Protein AF-L8G672-F1 (afdb_monomer_lite)

Organism: Pseudogymnoascus destructans (strain ATCC MYA-4855 / 20631-21) (NCBI:txid658429)

pLDDT: mean 71.34, std 14.81, range [42.09, 90.25]

Radius of gyration: 33.91 Å; chains: 1; bounding box: 66×57×100 Å

Sequence (151 aa):
MSEVEHRIDNAKRADTAAVSYALRNLRATSEFKNLDSQAQEHRVEAKKTEVALKRVRDGKYATVVQQRLGIGEGGGAYSLWDDENIAWETEDEDDEVVQEAMWREDEKANGVDDVGIQKIQREMVAQSVATTKKVDQLGFSLWCRKWRVAY

Foldseek 3Di:
DDPLVVLLVVLVVVLVVQLVVQLVVLVVDPVLVPDDPVVNVVVSVVSSVVSQVVCVVLLSHSVSSCLCVLHDDNSVPPVPPDPVCPVPNDPPCVVVVVVVVVVVVVCVVVVPPVVVVVVVVVVVVVVVVVVVVVVVVVVVVVVVVVVVVVD

Structure (mmCIF, N/CA/C/O backbone):
data_AF-L8G672-F1
#
_entry.id   AF-L8G672-F1
#
loop_
_atom_site.group_PDB
_atom_site.id
_atom_site.type_symbol
_atom_site.label_atom_id
_atom_site.label_alt_id
_atom_site.label_comp_id
_atom_site.label_asym_id
_atom_site.label_entity_id
_atom_site.label_seq_id
_atom_site.pdbx_PDB_ins_code
_atom_site.Cartn_x
_atom_site.Cartn_y
_atom_site.Cartn_z
_atom_site.occupancy
_atom_site.B_iso_or_equiv
_atom_site.auth_seq_id
_atom_site.auth_comp_id
_atom_site.auth_asym_id
_atom_site.auth_atom_id
_atom_site.pdbx_PDB_model_num
ATOM 1 N N . MET A 1 1 ? 15.385 -2.398 -28.001 1.00 58.81 1 MET A N 1
ATOM 2 C CA . MET A 1 1 ? 14.892 -2.719 -26.655 1.00 58.81 1 MET A CA 1
ATOM 3 C C . MET A 1 1 ? 14.541 -4.189 -26.647 1.00 58.81 1 MET A C 1
ATOM 5 O O . MET A 1 1 ? 13.711 -4.600 -27.452 1.00 58.81 1 MET A O 1
ATOM 9 N N . SER A 1 2 ? 15.243 -4.986 -25.851 1.00 78.31 2 SER A N 1
ATOM 10 C CA . SER A 1 2 ? 14.901 -6.395 -25.658 1.00 78.31 2 SER A CA 1
ATOM 11 C C . SER A 1 2 ? 13.610 -6.517 -24.842 1.00 78.31 2 SER A C 1
ATOM 13 O O . SER A 1 2 ? 13.226 -5.599 -24.115 1.00 78.31 2 SER A O 1
ATOM 15 N N . GLU A 1 3 ? 12.919 -7.650 -24.953 1.00 75.12 3 GLU A N 1
ATOM 16 C CA . GLU A 1 3 ? 11.703 -7.918 -24.172 1.00 75.12 3 GLU A CA 1
ATOM 17 C C . GLU A 1 3 ? 11.953 -7.792 -22.656 1.00 75.12 3 GLU A C 1
ATOM 19 O O . GLU A 1 3 ? 11.110 -7.300 -21.907 1.00 75.12 3 GLU A O 1
ATOM 24 N N . VAL A 1 4 ? 13.161 -8.147 -22.219 1.00 73.69 4 VAL A N 1
ATOM 25 C CA . VAL A 1 4 ? 13.605 -8.060 -20.826 1.00 73.69 4 VAL A CA 1
ATOM 26 C C . VAL A 1 4 ? 13.736 -6.605 -20.362 1.00 73.69 4 VAL A C 1
ATOM 28 O O . VAL A 1 4 ? 13.252 -6.247 -19.289 1.00 73.69 4 VAL A O 1
ATOM 31 N N . GLU A 1 5 ? 14.312 -5.736 -21.195 1.00 75.19 5 GLU A N 1
ATOM 32 C CA . GLU A 1 5 ? 14.396 -4.295 -20.918 1.00 75.19 5 GLU A CA 1
ATOM 33 C C . GLU A 1 5 ? 13.003 -3.658 -20.834 1.00 75.19 5 GLU A C 1
ATOM 35 O O . GLU A 1 5 ? 12.748 -2.841 -19.950 1.00 75.19 5 GLU A O 1
ATOM 40 N N . HIS A 1 6 ? 12.068 -4.079 -21.692 1.00 79.12 6 HIS A N 1
ATOM 41 C CA . HIS A 1 6 ? 10.683 -3.613 -21.632 1.00 79.12 6 HIS A CA 1
ATOM 42 C C . HIS A 1 6 ? 9.977 -4.003 -20.328 1.00 79.12 6 HIS A C 1
ATOM 44 O O . HIS A 1 6 ? 9.245 -3.182 -19.771 1.00 79.12 6 HIS A O 1
ATOM 50 N N . ARG A 1 7 ? 10.207 -5.219 -19.816 1.00 75.88 7 ARG A N 1
ATOM 51 C CA . ARG A 1 7 ? 9.644 -5.667 -18.530 1.00 75.88 7 ARG A CA 1
ATOM 52 C C . ARG A 1 7 ? 10.193 -4.851 -17.358 1.00 75.88 7 ARG A C 1
ATOM 54 O O . ARG A 1 7 ? 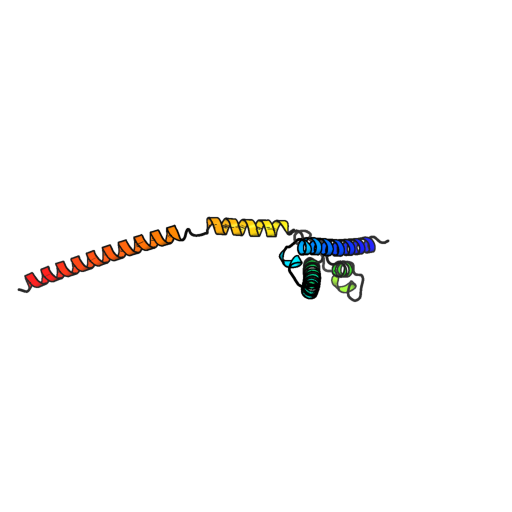9.417 -4.418 -16.508 1.00 75.88 7 ARG A O 1
ATOM 61 N N . ILE A 1 8 ? 11.495 -4.567 -17.350 1.00 77.69 8 ILE A N 1
ATOM 62 C CA . ILE A 1 8 ? 12.135 -3.737 -16.317 1.00 77.69 8 ILE A CA 1
ATOM 63 C C . ILE A 1 8 ? 11.617 -2.295 -16.372 1.00 77.69 8 ILE A C 1
ATOM 65 O O . ILE A 1 8 ? 11.277 -1.719 -15.338 1.00 77.69 8 ILE A O 1
ATOM 69 N N . ASP A 1 9 ? 11.515 -1.704 -17.562 1.00 80.44 9 ASP A N 1
ATOM 70 C CA . ASP A 1 9 ? 11.000 -0.341 -17.717 1.00 80.44 9 ASP A CA 1
ATOM 71 C C . ASP A 1 9 ? 9.527 -0.232 -17.322 1.00 80.44 9 ASP A C 1
ATOM 73 O O . ASP A 1 9 ? 9.116 0.768 -16.725 1.00 80.44 9 ASP A O 1
ATOM 77 N N . ASN A 1 10 ? 8.727 -1.261 -17.603 1.00 82.12 10 ASN A N 1
ATOM 78 C CA . ASN A 1 10 ? 7.343 -1.308 -17.154 1.00 82.12 10 ASN A CA 1
ATOM 79 C C . ASN A 1 10 ? 7.252 -1.401 -15.623 1.00 82.12 10 ASN A C 1
ATOM 81 O O . ASN A 1 10 ? 6.487 -0.655 -15.014 1.00 82.12 10 ASN A O 1
ATOM 85 N N . ALA A 1 11 ? 8.088 -2.233 -14.991 1.00 78.31 11 ALA A N 1
ATOM 86 C CA . ALA A 1 11 ? 8.165 -2.324 -13.533 1.00 78.31 11 ALA A CA 1
ATOM 87 C C . ALA A 1 11 ? 8.568 -0.980 -12.899 1.00 78.31 11 ALA A C 1
ATOM 89 O O . ALA A 1 11 ? 7.898 -0.508 -11.984 1.00 78.31 11 ALA A O 1
ATOM 90 N N . LYS A 1 12 ? 9.573 -0.286 -13.453 1.00 84.81 12 LYS A N 1
ATOM 91 C CA . LYS A 1 12 ? 9.970 1.061 -13.000 1.00 84.81 12 LYS A CA 1
ATOM 92 C C . LYS A 1 12 ? 8.831 2.073 -13.122 1.00 84.81 12 LYS A C 1
ATOM 94 O O . LYS A 1 12 ? 8.608 2.867 -12.209 1.00 84.81 12 LYS A O 1
ATOM 99 N N . ARG A 1 13 ? 8.084 2.055 -14.232 1.00 82.62 13 ARG A N 1
ATOM 100 C CA . ARG A 1 13 ? 6.908 2.927 -14.403 1.00 82.62 13 ARG A CA 1
ATOM 101 C C . ARG A 1 13 ? 5.825 2.600 -13.383 1.00 82.62 13 ARG A C 1
ATOM 103 O O . ARG A 1 13 ? 5.285 3.521 -12.771 1.00 82.62 13 ARG A O 1
ATOM 110 N N . ALA A 1 14 ? 5.552 1.320 -13.152 1.00 80.00 14 ALA A N 1
ATOM 111 C CA . ALA A 1 14 ? 4.594 0.880 -12.148 1.00 80.00 14 ALA A CA 1
ATOM 112 C C . ALA A 1 14 ? 5.009 1.314 -10.729 1.00 80.00 14 ALA A C 1
ATOM 114 O O . ALA A 1 14 ? 4.164 1.798 -9.977 1.00 80.00 14 ALA A O 1
ATOM 115 N N . ASP A 1 15 ? 6.300 1.249 -10.392 1.00 81.88 15 ASP A N 1
ATOM 116 C CA . ASP A 1 15 ? 6.834 1.748 -9.119 1.00 81.88 15 ASP A CA 1
ATOM 117 C C . ASP A 1 15 ? 6.585 3.257 -8.966 1.00 81.88 15 ASP A C 1
ATOM 119 O O . ASP A 1 15 ? 6.061 3.711 -7.944 1.00 81.88 15 ASP A O 1
ATOM 123 N N . THR A 1 16 ? 6.884 4.049 -10.004 1.00 84.69 16 THR A N 1
ATOM 124 C CA . THR A 1 16 ? 6.634 5.501 -9.973 1.00 84.69 16 THR A CA 1
ATOM 125 C C . THR A 1 16 ? 5.147 5.836 -9.858 1.00 84.69 16 THR A C 1
ATOM 127 O O . THR A 1 16 ? 4.776 6.741 -9.106 1.00 84.69 16 THR A O 1
ATOM 130 N N . ALA A 1 17 ? 4.286 5.084 -10.547 1.00 82.62 17 ALA A N 1
ATOM 131 C CA . ALA A 1 17 ? 2.844 5.262 -10.495 1.00 82.62 17 ALA A CA 1
ATOM 132 C C . ALA A 1 17 ? 2.298 4.949 -9.094 1.00 82.62 17 ALA A C 1
ATOM 134 O O . ALA A 1 17 ? 1.573 5.772 -8.533 1.00 82.62 17 ALA A O 1
ATOM 135 N N . ALA A 1 18 ? 2.715 3.833 -8.489 1.00 82.31 18 ALA A N 1
ATOM 136 C CA . ALA A 1 18 ? 2.297 3.435 -7.146 1.00 82.31 18 ALA A CA 1
ATOM 137 C C . ALA A 1 18 ? 2.682 4.480 -6.089 1.00 82.31 18 ALA A C 1
ATOM 139 O O . ALA A 1 18 ? 1.846 4.898 -5.285 1.00 82.31 18 ALA A O 1
ATOM 140 N N . VAL A 1 19 ? 3.920 4.983 -6.143 1.00 85.44 19 VAL A N 1
ATOM 141 C CA . VAL A 1 19 ? 4.371 6.067 -5.260 1.00 85.44 19 VAL A CA 1
ATOM 142 C C . VAL A 1 19 ? 3.545 7.334 -5.487 1.00 85.44 19 VAL A C 1
ATOM 144 O O . VAL A 1 19 ? 3.083 7.950 -4.527 1.00 85.44 19 VAL A O 1
ATOM 147 N N . SER A 1 20 ? 3.316 7.726 -6.742 1.00 84.00 20 SER A N 1
ATOM 148 C CA . SER A 1 20 ? 2.544 8.935 -7.055 1.00 84.00 20 SER A CA 1
ATOM 149 C C . SER A 1 20 ? 1.099 8.861 -6.547 1.00 84.00 20 SER A C 1
ATOM 151 O O . SER A 1 20 ? 0.596 9.836 -5.984 1.00 84.00 20 SER A O 1
ATOM 153 N N . TYR A 1 21 ? 0.457 7.697 -6.672 1.00 86.81 21 TYR A N 1
ATOM 154 C CA . TYR A 1 21 ? -0.905 7.455 -6.210 1.00 86.81 21 TYR A CA 1
ATOM 155 C C . TYR A 1 21 ? -0.995 7.503 -4.682 1.00 86.81 21 TYR A C 1
ATOM 157 O O . TYR A 1 21 ? -1.816 8.238 -4.130 1.00 86.81 21 TYR A O 1
ATOM 165 N N . ALA A 1 22 ? -0.086 6.809 -3.993 1.00 82.25 22 ALA A N 1
ATOM 166 C CA . ALA A 1 22 ? -0.025 6.810 -2.535 1.00 82.25 22 ALA A CA 1
ATOM 167 C C . ALA A 1 22 ? 0.209 8.220 -1.969 1.00 82.25 22 ALA A C 1
ATOM 169 O O . ALA A 1 22 ? -0.453 8.628 -1.013 1.00 82.25 22 ALA A O 1
ATOM 170 N N . LEU A 1 23 ? 1.099 9.002 -2.589 1.00 86.44 23 LEU A N 1
ATOM 171 C CA . LEU A 1 23 ? 1.342 10.389 -2.190 1.00 86.44 23 LEU A CA 1
ATOM 172 C C . LEU A 1 23 ? 0.149 11.300 -2.481 1.00 86.44 23 LEU A C 1
ATOM 174 O O . LEU A 1 23 ? -0.130 12.200 -1.689 1.00 86.44 23 LEU A O 1
ATOM 178 N N . ARG A 1 24 ? -0.572 11.077 -3.586 1.00 87.56 24 ARG A N 1
ATOM 179 C CA . ARG A 1 24 ? -1.799 11.823 -3.896 1.00 87.56 24 ARG A CA 1
ATOM 180 C C . ARG A 1 24 ? -2.857 11.611 -2.816 1.00 87.56 24 ARG A C 1
ATOM 182 O O . ARG A 1 24 ? -3.426 12.589 -2.338 1.00 87.56 24 ARG A O 1
ATOM 189 N N . ASN A 1 25 ? -3.069 10.364 -2.402 1.00 85.50 25 ASN A N 1
ATOM 190 C CA . ASN A 1 25 ? -4.036 10.024 -1.358 1.00 85.50 25 ASN A CA 1
ATOM 191 C C . ASN A 1 25 ? -3.609 10.586 0.004 1.00 85.50 25 ASN A C 1
ATOM 193 O O . ASN A 1 25 ? -4.418 11.186 0.705 1.00 85.50 25 ASN A O 1
ATOM 197 N N . LEU A 1 26 ? -2.320 10.494 0.341 1.00 84.06 26 LEU A N 1
ATOM 198 C CA . LEU A 1 26 ? -1.774 11.049 1.578 1.00 84.06 26 LEU A CA 1
ATOM 199 C C . LEU A 1 26 ? -1.943 12.574 1.652 1.00 84.06 26 LEU A C 1
ATOM 201 O O . LEU A 1 26 ? -2.418 13.087 2.662 1.00 84.06 26 LEU A O 1
ATOM 205 N N . ARG A 1 27 ? -1.660 13.300 0.563 1.00 86.25 27 ARG A N 1
ATOM 206 C CA . ARG A 1 27 ? -1.863 14.760 0.473 1.00 86.25 27 ARG A CA 1
ATOM 207 C C . ARG A 1 27 ? -3.331 15.186 0.506 1.00 86.25 27 ARG A C 1
ATOM 209 O O . ARG A 1 27 ? -3.623 16.339 0.825 1.00 86.25 27 ARG A O 1
ATOM 216 N N . ALA A 1 28 ? -4.254 14.292 0.154 1.00 86.12 28 ALA A N 1
ATOM 217 C CA . ALA A 1 28 ? -5.684 14.572 0.222 1.00 86.12 28 ALA A CA 1
ATOM 218 C C . ALA A 1 28 ? -6.198 14.620 1.673 1.00 86.12 28 ALA A C 1
ATOM 220 O O . ALA A 1 28 ? -7.156 15.348 1.943 1.00 86.12 28 ALA A O 1
ATOM 221 N N . THR A 1 29 ? -5.544 13.912 2.603 1.00 88.75 29 THR A N 1
ATOM 222 C CA . THR A 1 29 ? -5.943 13.862 4.018 1.00 88.75 29 THR A CA 1
ATOM 223 C C . THR A 1 29 ? -5.796 15.214 4.724 1.00 88.75 29 THR A C 1
ATOM 225 O O . THR A 1 29 ? -4.835 15.957 4.507 1.00 88.75 29 THR A O 1
ATOM 228 N N . SER A 1 30 ? -6.757 15.548 5.590 1.00 82.12 30 SER A N 1
ATOM 229 C CA . SER A 1 30 ? -6.712 16.758 6.424 1.00 82.12 30 SER A CA 1
ATOM 230 C C . SER A 1 3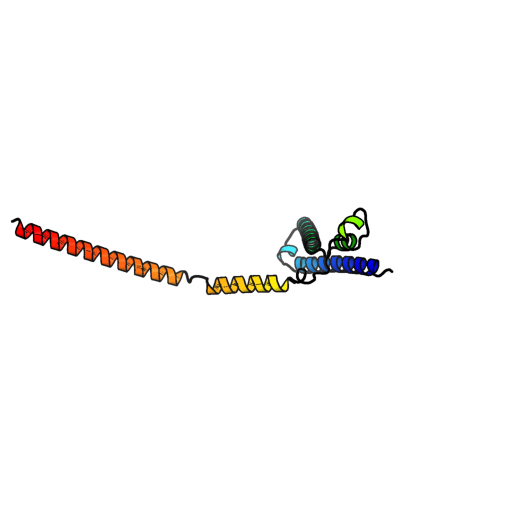0 ? -5.565 16.709 7.435 1.00 82.12 30 SER A C 1
ATOM 232 O O . SER A 1 30 ? -4.907 17.721 7.654 1.00 82.12 30 SER A O 1
ATOM 234 N N . GLU A 1 31 ? -5.268 15.527 7.980 1.00 84.3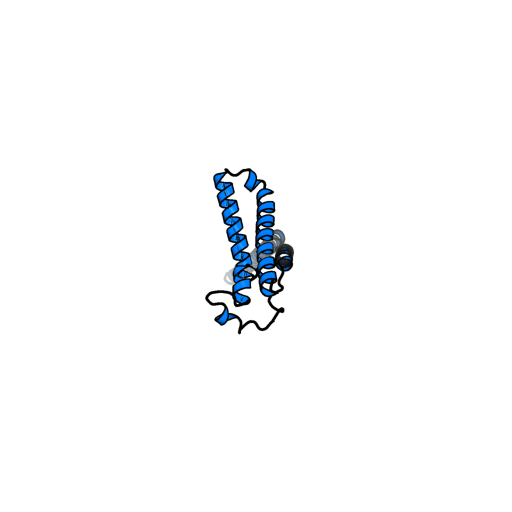1 31 GLU A N 1
ATOM 235 C CA . GLU A 1 31 ? -4.132 15.298 8.879 1.00 84.31 31 GLU A CA 1
ATOM 236 C C . GLU A 1 31 ? -2.804 15.727 8.261 1.00 84.31 31 GLU A C 1
ATOM 238 O O . GLU A 1 31 ? -1.991 16.355 8.931 1.00 84.31 31 GLU A O 1
ATOM 243 N N . PHE A 1 32 ? -2.592 15.429 6.976 1.00 84.81 32 PHE A N 1
ATOM 244 C CA . PHE A 1 32 ? -1.365 15.817 6.295 1.00 84.81 32 PHE A CA 1
ATOM 245 C C . PHE A 1 32 ? -1.254 17.331 6.110 1.00 84.81 32 PHE A C 1
ATOM 247 O O . PHE A 1 32 ? -0.184 17.901 6.298 1.00 84.81 32 PHE A O 1
ATOM 254 N N . LYS A 1 33 ? -2.367 17.994 5.781 1.00 84.81 33 LYS A N 1
ATOM 255 C CA . LYS A 1 33 ? -2.405 19.447 5.552 1.00 84.81 33 LYS A CA 1
ATOM 256 C C . LYS A 1 33 ? -2.191 20.261 6.826 1.00 84.81 33 LYS A C 1
ATOM 258 O O . LYS A 1 33 ? -1.722 21.389 6.743 1.00 84.81 33 LYS A O 1
ATOM 263 N N . ASN A 1 34 ? -2.533 19.690 7.978 1.00 87.56 34 ASN A N 1
ATOM 264 C CA . ASN A 1 34 ? -2.416 20.346 9.279 1.00 87.56 34 ASN A CA 1
ATOM 265 C C . ASN A 1 34 ? -1.020 20.197 9.914 1.00 87.56 34 ASN A C 1
ATOM 267 O O . ASN A 1 34 ? -0.768 20.790 10.960 1.00 87.56 34 ASN A O 1
ATOM 271 N N . LEU A 1 35 ? -0.130 19.394 9.322 1.00 87.62 35 LEU A N 1
ATOM 272 C CA . LEU A 1 35 ? 1.234 19.186 9.812 1.00 87.62 35 LEU A CA 1
ATOM 273 C C . LEU A 1 35 ? 2.176 20.311 9.375 1.00 87.62 35 LEU A C 1
ATOM 275 O O . LEU A 1 35 ? 1.977 20.937 8.335 1.00 87.62 35 LEU A O 1
ATOM 279 N N . ASP A 1 36 ? 3.245 20.497 10.149 1.00 90.25 36 ASP A N 1
ATOM 280 C CA . ASP A 1 36 ? 4.356 21.383 9.799 1.00 90.25 36 ASP A CA 1
ATOM 281 C C . ASP A 1 36 ? 5.132 20.871 8.571 1.00 90.25 36 ASP A C 1
ATOM 283 O O . ASP A 1 36 ? 5.146 19.670 8.293 1.00 90.25 36 ASP A O 1
ATOM 287 N N . SER A 1 37 ? 5.808 21.766 7.847 1.00 86.00 37 SER A N 1
ATOM 288 C CA . SER A 1 37 ? 6.504 21.448 6.590 1.00 86.00 37 SER A CA 1
ATOM 289 C C . SER A 1 37 ? 7.522 20.315 6.753 1.00 86.00 37 SER A C 1
ATOM 291 O O . SER A 1 37 ? 7.583 19.417 5.916 1.00 86.00 37 SER A O 1
ATOM 293 N N . GLN A 1 38 ? 8.281 20.302 7.853 1.00 89.44 38 GLN A N 1
ATOM 294 C CA . GLN A 1 38 ? 9.256 19.236 8.127 1.00 89.44 38 GLN A CA 1
ATOM 295 C C . GLN A 1 38 ? 8.575 17.893 8.430 1.00 89.44 38 GLN A C 1
ATOM 297 O O . GLN A 1 38 ? 9.014 16.835 7.978 1.00 89.44 38 GLN A O 1
ATOM 302 N N . ALA A 1 39 ? 7.458 17.920 9.158 1.00 84.69 39 ALA A N 1
ATOM 303 C CA . ALA A 1 39 ? 6.688 16.717 9.455 1.00 84.69 39 ALA A CA 1
ATOM 304 C C . ALA A 1 39 ? 5.979 16.163 8.205 1.00 84.69 39 ALA A C 1
ATOM 306 O O . ALA A 1 39 ? 5.831 14.947 8.063 1.00 84.69 39 ALA A O 1
ATOM 307 N N . GLN A 1 40 ? 5.582 17.034 7.273 1.00 84.69 40 GLN A N 1
ATOM 308 C CA . GLN A 1 40 ? 5.057 16.639 5.968 1.00 84.69 40 GLN A CA 1
ATOM 309 C C . GLN A 1 40 ? 6.116 15.906 5.133 1.00 84.69 40 GLN A C 1
ATOM 311 O O . GLN A 1 40 ? 5.812 14.860 4.556 1.00 84.69 40 GLN A O 1
ATOM 316 N N . GLU A 1 41 ? 7.355 16.401 5.095 1.00 89.44 41 GLU A N 1
ATOM 317 C CA . GLU A 1 41 ? 8.462 15.755 4.376 1.00 89.44 41 GLU A CA 1
ATOM 318 C C . GLU A 1 41 ? 8.776 14.367 4.940 1.00 89.44 41 GLU A C 1
ATOM 320 O O . GLU A 1 41 ? 8.756 13.389 4.188 1.00 89.44 41 GLU A O 1
ATOM 325 N N . HIS A 1 42 ? 8.924 14.243 6.262 1.00 88.94 42 HIS A N 1
ATOM 326 C CA . HIS A 1 42 ? 9.133 12.946 6.912 1.00 88.94 42 HIS A CA 1
ATOM 327 C C . HIS A 1 42 ? 8.007 11.950 6.619 1.00 88.94 42 HIS A C 1
ATOM 329 O O . HIS A 1 42 ? 8.259 10.769 6.380 1.00 88.94 42 HIS A O 1
ATOM 335 N N . ARG A 1 43 ? 6.751 12.408 6.602 1.00 86.62 43 ARG A N 1
ATOM 336 C CA . ARG A 1 43 ? 5.594 11.541 6.339 1.00 86.62 43 ARG A CA 1
ATOM 337 C C . ARG A 1 43 ? 5.503 11.134 4.865 1.00 86.62 43 ARG A C 1
ATOM 339 O O . ARG A 1 43 ? 5.087 10.017 4.564 1.00 86.62 43 ARG A O 1
ATOM 346 N N . VAL A 1 44 ? 5.937 11.999 3.946 1.00 89.50 44 VAL A N 1
ATOM 347 C CA . VAL A 1 44 ? 6.093 11.674 2.519 1.00 89.50 44 VAL A CA 1
ATOM 348 C C . VAL A 1 44 ? 7.196 10.640 2.312 1.00 89.50 44 VAL A C 1
ATOM 350 O O . VAL A 1 44 ? 6.989 9.682 1.568 1.00 89.50 44 VAL A O 1
ATOM 353 N N . GLU A 1 45 ? 8.349 10.803 2.959 1.00 89.12 45 GLU A N 1
ATOM 354 C CA . GLU A 1 45 ? 9.450 9.837 2.886 1.00 89.12 45 GLU A CA 1
ATOM 355 C C . GLU A 1 45 ? 9.059 8.486 3.479 1.00 89.12 45 GLU A C 1
ATOM 357 O O . GLU A 1 45 ? 9.233 7.466 2.814 1.00 89.12 45 GLU A O 1
ATOM 362 N N . ALA A 1 46 ? 8.428 8.478 4.655 1.00 89.56 46 ALA A N 1
ATOM 363 C CA . ALA A 1 46 ? 7.902 7.265 5.272 1.00 89.56 46 ALA A CA 1
ATOM 364 C C . ALA A 1 46 ? 6.889 6.549 4.364 1.00 89.56 46 ALA A C 1
ATOM 366 O O . ALA A 1 46 ? 6.904 5.327 4.248 1.00 89.56 46 ALA A O 1
ATOM 367 N N . LYS A 1 47 ? 6.032 7.295 3.653 1.00 88.81 47 LYS A N 1
ATOM 368 C CA . LYS A 1 47 ? 5.082 6.672 2.724 1.00 88.81 47 LYS A CA 1
ATOM 369 C C . LYS A 1 47 ? 5.764 6.100 1.484 1.00 88.81 47 LYS A C 1
ATOM 371 O O . LYS A 1 47 ? 5.353 5.053 0.993 1.00 88.81 47 LYS A O 1
ATOM 376 N N . LYS A 1 48 ? 6.814 6.754 0.977 1.00 88.38 48 LYS A N 1
ATOM 377 C CA . LYS A 1 48 ? 7.625 6.221 -0.130 1.00 88.38 48 LYS A CA 1
ATOM 378 C C . LYS A 1 48 ? 8.316 4.916 0.264 1.00 88.38 48 LYS A C 1
ATOM 380 O O . LYS A 1 48 ? 8.303 3.979 -0.531 1.00 88.38 48 LYS A O 1
ATOM 385 N N . THR A 1 49 ? 8.896 4.845 1.464 1.00 86.31 49 THR A N 1
ATOM 386 C CA . THR A 1 49 ? 9.561 3.627 1.951 1.00 86.31 49 THR A CA 1
ATOM 387 C C . THR A 1 49 ? 8.562 2.503 2.206 1.00 86.31 49 THR A C 1
ATOM 389 O O . THR A 1 49 ? 8.829 1.373 1.814 1.00 86.31 49 THR A O 1
ATOM 392 N N . GLU A 1 50 ? 7.384 2.804 2.757 1.00 86.31 50 GLU A N 1
ATOM 393 C CA . GLU A 1 50 ? 6.295 1.831 2.927 1.00 86.31 50 GLU A CA 1
ATOM 394 C C . GLU A 1 50 ? 5.870 1.215 1.585 1.00 86.31 50 GLU A C 1
ATOM 396 O O . GLU A 1 50 ? 5.829 -0.006 1.447 1.00 86.31 50 GLU A O 1
ATOM 401 N N . VAL A 1 51 ? 5.611 2.046 0.568 1.00 85.94 51 VAL A N 1
ATOM 402 C CA . VAL A 1 51 ? 5.225 1.573 -0.775 1.00 85.94 51 VAL A CA 1
ATOM 403 C C . VAL A 1 51 ? 6.336 0.736 -1.410 1.00 85.94 51 VAL A C 1
ATOM 405 O O . VAL A 1 51 ? 6.050 -0.286 -2.030 1.00 85.94 51 VAL A O 1
ATOM 408 N N . ALA A 1 52 ? 7.599 1.136 -1.246 1.00 81.38 52 ALA A N 1
ATOM 409 C CA . ALA A 1 52 ? 8.730 0.363 -1.750 1.00 81.38 52 ALA A CA 1
ATOM 410 C C . ALA A 1 52 ? 8.826 -1.012 -1.069 1.00 81.38 52 ALA A C 1
ATOM 412 O O . ALA A 1 52 ? 8.960 -2.018 -1.759 1.00 81.38 52 ALA A O 1
ATOM 413 N N . LEU A 1 53 ? 8.695 -1.075 0.261 1.00 83.19 53 LEU A N 1
ATOM 414 C CA . LEU A 1 53 ? 8.721 -2.332 1.014 1.00 83.19 53 LEU A CA 1
ATOM 415 C C . LEU A 1 53 ? 7.583 -3.272 0.609 1.00 83.19 53 LEU A C 1
ATOM 417 O O . LEU A 1 53 ? 7.834 -4.461 0.418 1.00 83.19 53 LEU A O 1
ATOM 421 N N . LYS A 1 54 ? 6.364 -2.748 0.420 1.00 81.00 54 LYS A N 1
ATOM 422 C CA . LYS A 1 54 ? 5.229 -3.537 -0.085 1.00 81.00 54 LYS A CA 1
ATOM 423 C C . LYS A 1 54 ? 5.544 -4.154 -1.447 1.00 81.00 54 LYS A C 1
ATOM 425 O O . LYS A 1 54 ? 5.510 -5.365 -1.600 1.00 81.00 54 LYS A O 1
ATOM 430 N N . ARG A 1 55 ? 5.996 -3.345 -2.407 1.00 78.81 55 ARG A N 1
ATOM 431 C CA . ARG A 1 55 ? 6.306 -3.837 -3.759 1.00 78.81 55 ARG A CA 1
ATOM 432 C C . ARG A 1 55 ? 7.483 -4.810 -3.800 1.00 78.81 55 ARG A C 1
ATOM 434 O O . ARG A 1 55 ? 7.529 -5.659 -4.687 1.00 78.81 55 ARG A O 1
ATOM 441 N N . VAL A 1 56 ? 8.443 -4.688 -2.880 1.00 81.44 56 VAL A N 1
ATOM 442 C CA . VAL A 1 56 ? 9.523 -5.675 -2.714 1.00 81.44 56 VAL A CA 1
ATOM 443 C C . VAL A 1 56 ? 8.961 -6.996 -2.195 1.00 81.44 56 VAL A C 1
ATOM 445 O O . VAL A 1 56 ? 9.327 -8.040 -2.725 1.00 81.44 56 VAL A O 1
ATOM 448 N N . ARG A 1 57 ? 8.057 -6.953 -1.207 1.00 73.69 57 ARG A N 1
ATOM 449 C CA . ARG A 1 57 ? 7.379 -8.140 -0.667 1.00 73.69 57 ARG A CA 1
ATOM 450 C C . ARG A 1 57 ? 6.578 -8.874 -1.739 1.00 73.69 57 ARG A C 1
ATOM 452 O O . ARG A 1 57 ? 6.701 -10.086 -1.844 1.00 73.69 57 ARG A O 1
ATOM 459 N N . ASP A 1 58 ? 5.854 -8.128 -2.567 1.00 72.94 58 ASP A N 1
ATOM 460 C CA . ASP A 1 58 ? 5.056 -8.675 -3.670 1.00 72.94 58 ASP A CA 1
ATOM 461 C C . ASP A 1 58 ? 5.921 -9.131 -4.859 1.00 72.94 58 ASP A C 1
ATOM 463 O O . ASP A 1 58 ? 5.403 -9.608 -5.863 1.00 72.94 58 ASP A O 1
ATOM 467 N N . GLY A 1 59 ? 7.238 -8.894 -4.821 1.00 76.56 59 GLY A N 1
ATOM 468 C CA . GLY A 1 59 ? 8.158 -9.200 -5.920 1.00 76.56 59 GLY A CA 1
ATOM 469 C C . GLY A 1 59 ? 8.000 -8.316 -7.167 1.00 76.56 59 GLY A C 1
ATOM 470 O O . GLY A 1 59 ? 8.696 -8.519 -8.161 1.00 76.56 59 GLY A O 1
ATOM 471 N N . LYS A 1 60 ? 7.126 -7.304 -7.119 1.00 77.88 60 LYS A N 1
ATOM 472 C CA . LYS A 1 60 ? 6.792 -6.398 -8.236 1.00 77.88 60 LYS A CA 1
ATOM 473 C C . LYS A 1 60 ? 7.740 -5.199 -8.355 1.00 77.88 60 LYS A C 1
ATOM 475 O O . LYS A 1 60 ? 7.641 -4.435 -9.317 1.00 77.88 60 LYS A O 1
ATOM 480 N N . TYR A 1 61 ? 8.626 -4.998 -7.379 1.00 80.19 61 TYR A N 1
ATOM 481 C CA . TYR A 1 61 ? 9.603 -3.909 -7.387 1.00 80.19 61 TYR A CA 1
ATOM 482 C C . TYR A 1 61 ? 10.657 -4.112 -8.481 1.00 80.19 61 TYR A C 1
ATOM 484 O O . TYR A 1 61 ? 11.159 -5.221 -8.672 1.00 80.19 61 TYR A O 1
ATOM 492 N N . ALA A 1 62 ? 11.030 -3.041 -9.188 1.00 77.69 62 ALA A N 1
ATOM 493 C CA . ALA A 1 62 ? 11.858 -3.139 -10.389 1.00 77.69 62 ALA A CA 1
ATOM 494 C C . ALA A 1 62 ? 13.197 -3.865 -10.183 1.00 77.69 62 ALA A C 1
ATOM 496 O O . ALA A 1 62 ? 13.635 -4.581 -11.083 1.00 77.69 62 ALA A O 1
ATOM 497 N N . THR A 1 63 ? 13.845 -3.725 -9.021 1.00 76.94 63 THR A N 1
ATOM 498 C CA . THR A 1 63 ? 15.104 -4.442 -8.752 1.00 76.94 63 THR A CA 1
ATOM 499 C C . THR A 1 63 ? 14.890 -5.939 -8.535 1.00 76.94 63 THR A C 1
ATOM 501 O O . THR A 1 63 ? 15.731 -6.726 -8.957 1.00 76.94 63 THR A O 1
ATOM 504 N N . VAL A 1 64 ? 13.761 -6.347 -7.947 1.00 75.31 64 VAL A N 1
ATOM 505 C CA . VAL A 1 64 ? 13.399 -7.763 -7.777 1.00 75.31 64 VAL A CA 1
ATOM 506 C C . VAL A 1 64 ? 13.061 -8.374 -9.134 1.00 75.31 64 VAL A C 1
ATOM 508 O O . VAL A 1 64 ? 13.573 -9.435 -9.474 1.00 75.31 64 VAL A O 1
ATOM 511 N N . VAL A 1 65 ? 12.295 -7.664 -9.966 1.00 71.81 65 VAL A N 1
ATOM 512 C CA . VAL A 1 65 ? 12.007 -8.078 -11.349 1.00 71.81 65 VAL A CA 1
ATOM 513 C C . VAL A 1 65 ? 13.302 -8.229 -12.152 1.00 71.81 65 VAL A C 1
ATOM 515 O O . VAL A 1 65 ? 13.484 -9.206 -12.872 1.00 71.81 65 VAL A O 1
ATOM 518 N N . GLN A 1 66 ? 14.243 -7.300 -11.990 1.00 75.06 66 GLN A N 1
ATOM 519 C CA . GLN A 1 66 ? 15.550 -7.366 -12.636 1.00 75.06 66 GLN A CA 1
ATOM 520 C C . GLN A 1 66 ? 16.390 -8.569 -12.151 1.00 75.06 66 GLN A C 1
ATOM 522 O O . GLN A 1 66 ? 17.049 -9.216 -12.968 1.00 75.06 66 GLN A O 1
ATOM 527 N N . GLN A 1 67 ? 16.335 -8.901 -10.856 1.00 72.94 67 GLN A N 1
ATOM 528 C CA . GLN A 1 67 ? 16.967 -10.102 -10.295 1.00 72.94 67 GLN A CA 1
ATOM 529 C C . GLN A 1 67 ? 16.324 -11.394 -10.818 1.00 72.94 67 GLN A C 1
ATOM 531 O O . GLN A 1 67 ? 17.057 -12.290 -11.229 1.00 72.94 67 GLN A O 1
ATOM 536 N N . ARG A 1 68 ? 14.983 -11.472 -10.876 1.00 69.25 68 ARG A N 1
ATOM 537 C CA . ARG A 1 68 ? 14.238 -12.611 -11.458 1.00 69.25 68 ARG A CA 1
ATOM 538 C C . ARG A 1 68 ? 14.643 -12.860 -12.916 1.00 69.25 68 ARG A C 1
ATOM 540 O O . ARG A 1 68 ? 14.841 -13.999 -13.328 1.00 69.25 68 ARG A O 1
ATOM 547 N N . LEU A 1 69 ? 14.841 -11.783 -13.678 1.00 69.94 69 LEU A N 1
ATOM 548 C CA . LEU A 1 69 ? 15.265 -11.817 -15.083 1.00 69.94 69 LEU A CA 1
ATOM 549 C C . LEU A 1 69 ? 16.770 -12.095 -15.274 1.00 69.94 69 LEU A C 1
ATOM 551 O O . LEU A 1 69 ? 17.251 -12.087 -16.405 1.00 69.94 69 LEU A O 1
ATOM 555 N N . GLY A 1 70 ? 17.521 -12.327 -14.193 1.00 63.78 70 GLY A N 1
ATOM 556 C CA . GLY A 1 70 ? 18.923 -12.734 -14.256 1.00 63.78 70 GLY A CA 1
ATOM 557 C C . GLY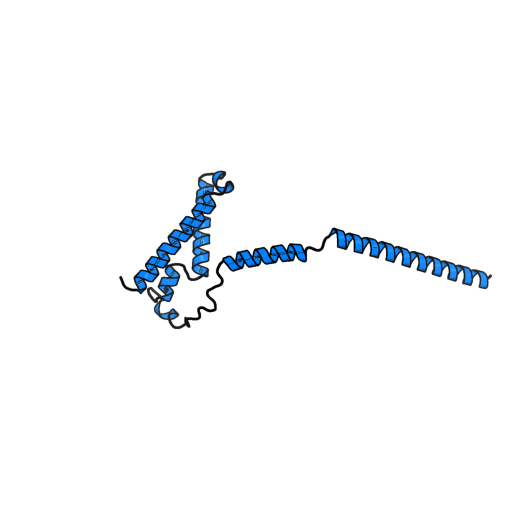 A 1 70 ? 19.916 -11.612 -14.579 1.00 63.78 70 GLY A C 1
ATOM 558 O O . GLY A 1 70 ? 21.074 -11.892 -14.889 1.00 63.78 70 GLY A O 1
ATOM 559 N N . ILE A 1 71 ? 19.506 -10.340 -14.500 1.00 60.22 71 ILE A N 1
ATOM 560 C CA . ILE A 1 71 ? 20.336 -9.186 -14.882 1.00 60.22 71 ILE A CA 1
ATOM 561 C C . ILE A 1 71 ? 20.929 -8.511 -13.630 1.00 60.22 71 ILE A C 1
ATOM 563 O O . ILE A 1 71 ? 20.303 -7.647 -13.024 1.00 60.22 71 ILE A O 1
ATOM 567 N N . GLY A 1 72 ? 22.165 -8.852 -13.248 1.00 55.88 72 GLY A N 1
ATOM 568 C CA . GLY A 1 72 ? 22.906 -8.203 -12.145 1.00 55.88 72 GLY A CA 1
ATOM 569 C C . GLY A 1 72 ? 23.810 -9.157 -11.350 1.00 55.88 72 GLY A C 1
ATOM 570 O O . GLY A 1 72 ? 23.747 -10.370 -11.551 1.00 55.88 72 GLY A O 1
ATOM 571 N N . GLU A 1 73 ? 24.650 -8.624 -10.448 1.00 47.19 73 GLU A N 1
ATOM 572 C CA . GLU A 1 73 ? 25.493 -9.403 -9.514 1.00 47.19 73 GLU A CA 1
ATOM 573 C C . GLU A 1 73 ? 24.607 -10.317 -8.643 1.00 47.19 73 GLU A C 1
ATOM 575 O O . GLU A 1 73 ? 24.005 -9.877 -7.668 1.00 47.19 73 GLU A O 1
ATOM 580 N N . GLY A 1 74 ? 24.465 -11.586 -9.039 1.00 50.69 74 GLY A N 1
ATOM 581 C CA . GLY A 1 74 ? 23.645 -12.595 -8.351 1.00 50.69 74 GLY A CA 1
ATOM 582 C C . GLY A 1 74 ? 22.433 -13.122 -9.135 1.00 50.69 74 GLY A C 1
ATOM 583 O O . GLY A 1 74 ? 21.849 -14.122 -8.726 1.00 50.69 74 GLY A O 1
ATOM 584 N N . GLY A 1 75 ? 22.086 -12.527 -10.284 1.00 45.84 75 GLY A N 1
ATOM 585 C CA . GLY A 1 75 ? 20.907 -12.913 -11.078 1.00 45.84 75 GLY A CA 1
ATOM 586 C C . GLY A 1 75 ? 20.969 -14.325 -11.681 1.00 45.84 75 GLY A C 1
ATOM 587 O O . GLY A 1 75 ? 19.945 -14.979 -11.833 1.00 45.84 75 GLY A O 1
ATOM 588 N N . GLY A 1 76 ? 22.166 -14.853 -11.951 1.00 48.56 76 GLY A N 1
ATOM 589 C CA . GLY A 1 76 ? 22.324 -16.205 -12.504 1.00 48.56 76 GLY A CA 1
ATOM 590 C C . GLY A 1 76 ? 22.032 -17.349 -11.522 1.00 48.56 76 GLY A C 1
ATOM 591 O O . GLY A 1 76 ? 21.852 -18.480 -11.959 1.00 48.56 76 GLY A O 1
ATOM 592 N N . ALA A 1 77 ? 21.987 -17.083 -10.210 1.00 49.19 77 ALA A N 1
ATOM 593 C CA . ALA A 1 77 ? 21.819 -18.126 -9.192 1.00 49.19 77 ALA A CA 1
ATOM 594 C C . ALA A 1 77 ? 20.347 -18.436 -8.859 1.00 49.19 77 ALA A C 1
ATOM 596 O O . ALA A 1 77 ? 20.057 -19.535 -8.391 1.00 49.19 77 ALA A O 1
ATOM 597 N N . TYR A 1 78 ? 19.426 -17.497 -9.111 1.00 46.28 78 TYR A N 1
ATOM 598 C CA . TYR A 1 78 ? 18.022 -17.597 -8.686 1.00 46.28 78 TYR A CA 1
ATOM 599 C C . TYR A 1 78 ? 17.018 -17.809 -9.836 1.00 46.28 78 TYR A C 1
ATOM 601 O O . TYR A 1 78 ? 15.879 -18.167 -9.561 1.00 46.28 78 TYR A O 1
ATOM 609 N N . SER A 1 79 ? 17.413 -17.687 -11.114 1.00 46.06 79 SER A N 1
ATOM 610 C CA . SER A 1 79 ? 16.512 -17.942 -12.264 1.00 46.06 79 SER A CA 1
ATOM 611 C C . SER A 1 79 ? 16.110 -19.416 -12.467 1.00 46.06 79 SER A C 1
ATOM 613 O O . SER A 1 79 ? 15.320 -19.702 -13.357 1.00 46.06 79 SER A O 1
ATOM 615 N N . LEU A 1 80 ? 16.652 -20.365 -11.695 1.00 46.47 80 LEU A N 1
ATOM 616 C CA . LEU A 1 80 ? 16.394 -21.808 -11.859 1.00 46.47 80 LEU A CA 1
ATOM 617 C C . LEU A 1 80 ? 15.241 -22.355 -10.997 1.00 46.47 80 LEU A C 1
ATOM 619 O O . LEU A 1 80 ? 14.960 -23.546 -11.080 1.00 46.47 80 LEU A O 1
ATOM 623 N N . TRP A 1 81 ? 14.621 -21.526 -10.151 1.00 47.59 81 TRP A N 1
ATOM 624 C CA . TRP A 1 81 ? 13.680 -21.985 -9.116 1.00 47.59 81 TRP A CA 1
ATOM 625 C C . TRP A 1 81 ? 12.241 -21.478 -9.277 1.00 47.59 81 TRP A C 1
ATOM 627 O O . TRP A 1 81 ? 11.420 -21.798 -8.426 1.00 47.59 81 TRP A O 1
ATOM 637 N N . ASP A 1 82 ? 11.929 -20.712 -10.325 1.00 48.53 82 ASP A N 1
ATOM 638 C CA . ASP A 1 82 ? 10.574 -20.186 -10.536 1.00 48.53 82 ASP A CA 1
ATOM 639 C C . ASP A 1 82 ? 9.809 -21.098 -11.509 1.00 48.53 82 ASP A C 1
ATOM 641 O O . ASP A 1 82 ? 10.078 -21.131 -12.711 1.00 48.53 82 ASP A O 1
ATOM 645 N N . ASP A 1 83 ? 8.902 -21.902 -10.967 1.00 42.19 83 ASP A N 1
ATOM 646 C CA . ASP A 1 83 ? 8.116 -22.931 -11.642 1.00 42.19 83 ASP A CA 1
ATOM 647 C C . ASP A 1 83 ? 6.794 -22.387 -12.206 1.00 42.19 83 ASP A C 1
ATOM 649 O O . ASP A 1 83 ? 5.777 -23.057 -12.100 1.00 42.19 83 ASP A O 1
ATOM 653 N N . GLU A 1 84 ? 6.788 -21.180 -12.793 1.00 47.75 84 GLU A N 1
ATOM 654 C CA . GLU A 1 84 ? 5.624 -20.547 -13.466 1.00 47.75 84 GLU A CA 1
ATOM 655 C C . GLU A 1 84 ? 4.273 -20.718 -12.727 1.00 47.75 84 GLU A C 1
ATOM 657 O O . GLU A 1 84 ? 3.197 -20.722 -13.336 1.00 47.75 84 GLU A O 1
ATOM 662 N N . ASN A 1 85 ? 4.290 -20.864 -11.399 1.00 45.44 85 ASN A N 1
ATOM 663 C CA . ASN A 1 85 ? 3.098 -21.220 -10.648 1.00 45.44 85 ASN A CA 1
ATOM 664 C C . ASN A 1 85 ? 2.319 -19.962 -10.257 1.00 45.44 85 ASN A C 1
ATOM 666 O O . ASN A 1 85 ? 2.362 -19.487 -9.124 1.00 45.44 85 ASN A O 1
ATOM 670 N N . ILE A 1 86 ? 1.557 -19.449 -11.224 1.00 52.16 86 ILE A N 1
ATOM 671 C CA . ILE A 1 86 ? 0.641 -18.302 -11.097 1.00 52.16 86 ILE A CA 1
ATOM 672 C C . ILE A 1 86 ? -0.419 -18.515 -9.994 1.00 52.16 86 ILE A C 1
ATOM 674 O O . ILE A 1 86 ? -1.034 -17.553 -9.543 1.00 52.16 86 ILE A O 1
ATOM 678 N N . ALA A 1 87 ? -0.618 -19.747 -9.507 1.00 45.59 87 ALA A N 1
ATOM 679 C CA . ALA A 1 87 ? -1.637 -20.071 -8.508 1.00 45.59 87 ALA A CA 1
ATOM 680 C C . ALA A 1 87 ? -1.409 -19.439 -7.120 1.00 45.59 87 ALA A C 1
ATOM 682 O O . ALA A 1 87 ? -2.332 -19.456 -6.311 1.00 45.59 87 ALA A O 1
ATOM 683 N N . TRP A 1 88 ? -0.220 -18.891 -6.839 1.00 42.84 88 TRP A N 1
ATOM 684 C CA . TRP A 1 88 ? 0.110 -18.276 -5.543 1.00 42.84 88 TRP A CA 1
ATOM 685 C C . TRP A 1 88 ? 0.410 -16.765 -5.614 1.00 42.84 88 TRP A C 1
ATOM 687 O O . TRP A 1 88 ? 0.663 -16.162 -4.576 1.00 42.84 88 TRP A O 1
ATOM 697 N N . GLU A 1 89 ? 0.388 -16.134 -6.800 1.00 45.91 89 GLU A N 1
ATOM 698 C CA . GLU A 1 89 ? 0.706 -14.696 -6.974 1.00 45.91 89 GLU A CA 1
ATOM 699 C C . GLU A 1 89 ? -0.535 -13.789 -7.167 1.00 45.91 89 GLU A C 1
ATOM 701 O O . GLU A 1 89 ? -0.392 -12.574 -7.321 1.00 45.91 89 GLU A O 1
ATOM 706 N N . THR A 1 90 ? -1.754 -14.340 -7.129 1.00 44.19 90 THR A N 1
ATOM 707 C CA . THR A 1 90 ? -3.015 -13.578 -7.224 1.00 44.19 90 THR A CA 1
ATOM 708 C C . THR A 1 90 ? -3.849 -13.704 -5.952 1.00 44.19 90 THR A C 1
ATOM 710 O O . THR A 1 90 ? -4.880 -14.368 -5.945 1.00 44.19 90 THR A O 1
ATOM 713 N N . GLU A 1 91 ? -3.416 -13.046 -4.883 1.00 42.09 91 GLU A N 1
ATOM 714 C CA . GLU A 1 91 ? -4.354 -12.468 -3.916 1.00 42.09 91 GLU A CA 1
ATOM 715 C C . GLU A 1 91 ? -4.199 -10.949 -4.062 1.00 42.09 91 GLU A C 1
ATOM 717 O O . GLU A 1 91 ? -3.313 -10.323 -3.479 1.00 42.09 91 GLU A O 1
ATOM 722 N N . ASP A 1 92 ? -4.963 -10.373 -4.994 1.00 47.78 92 ASP A N 1
ATOM 723 C CA . ASP A 1 92 ? -5.056 -8.924 -5.164 1.00 47.78 92 ASP A CA 1
ATOM 724 C C . ASP A 1 92 ? -5.666 -8.299 -3.890 1.00 47.78 92 ASP A C 1
ATOM 726 O O . ASP A 1 92 ? -6.531 -8.893 -3.252 1.00 47.78 92 ASP A O 1
ATOM 730 N N . GLU A 1 93 ? -5.253 -7.075 -3.533 1.00 48.72 93 GLU A N 1
ATOM 731 C CA . GLU A 1 93 ? -5.707 -6.325 -2.338 1.00 48.72 93 GLU A CA 1
ATOM 732 C C . GLU A 1 93 ? -7.245 -6.114 -2.255 1.00 48.72 93 GLU A C 1
ATOM 734 O O . GLU A 1 93 ? -7.747 -5.659 -1.226 1.00 48.72 93 GLU A O 1
ATOM 739 N N . ASP A 1 94 ? -8.014 -6.468 -3.293 1.00 52.12 94 ASP A N 1
ATOM 740 C CA . ASP A 1 94 ? -9.479 -6.555 -3.213 1.00 52.12 94 ASP A CA 1
ATOM 741 C C . ASP A 1 94 ? -9.925 -7.638 -2.209 1.00 52.12 94 ASP A C 1
ATOM 743 O O . ASP A 1 94 ? -10.914 -7.439 -1.499 1.00 52.12 94 ASP A O 1
ATOM 747 N N . ASP A 1 95 ? -9.159 -8.723 -2.054 1.00 47.12 95 ASP A N 1
ATOM 748 C CA . ASP A 1 95 ? -9.446 -9.776 -1.076 1.00 47.12 95 ASP A CA 1
ATOM 749 C C . ASP A 1 95 ? -9.111 -9.352 0.361 1.00 47.12 95 ASP A C 1
ATOM 751 O O . ASP A 1 95 ? -9.789 -9.798 1.279 1.00 47.12 95 ASP A O 1
ATOM 755 N N . GLU A 1 96 ? -8.159 -8.439 0.601 1.00 49.38 96 GLU A N 1
ATOM 756 C CA . GLU A 1 96 ? -7.923 -7.887 1.950 1.00 49.38 96 GLU A CA 1
ATOM 757 C C . GLU A 1 96 ? -9.079 -6.975 2.395 1.00 49.38 96 GLU A C 1
ATOM 759 O O . GLU A 1 96 ? -9.501 -7.032 3.550 1.00 49.38 96 GLU A O 1
ATOM 764 N N . VAL A 1 97 ? -9.644 -6.168 1.486 1.00 55.41 97 VAL A N 1
ATOM 765 C CA . VAL A 1 97 ? -10.819 -5.325 1.778 1.00 55.41 97 VAL A CA 1
ATOM 766 C C . VAL A 1 97 ? -12.074 -6.180 1.967 1.00 55.41 97 VAL A C 1
ATOM 768 O O . VAL A 1 97 ? -12.877 -5.894 2.858 1.00 55.41 97 VAL A O 1
ATOM 771 N N . VAL A 1 98 ? -12.238 -7.244 1.174 1.00 54.22 98 VAL A N 1
ATOM 772 C CA . VAL A 1 98 ? -13.329 -8.216 1.339 1.00 54.22 98 VAL A CA 1
ATOM 773 C C . VAL A 1 98 ? -13.152 -9.026 2.625 1.00 54.22 98 VAL A C 1
ATOM 775 O O . VAL A 1 98 ? -14.134 -9.216 3.337 1.00 54.22 98 VAL A O 1
ATOM 778 N N . GLN A 1 99 ? -11.933 -9.433 2.991 1.00 53.38 99 GLN A N 1
ATOM 779 C CA . GLN A 1 99 ? -11.651 -10.111 4.261 1.00 53.38 99 GLN A CA 1
ATOM 780 C C . GLN A 1 99 ? -11.878 -9.191 5.467 1.00 53.38 99 GLN A C 1
ATOM 782 O O . GLN A 1 99 ? -12.542 -9.608 6.412 1.00 53.38 99 GLN A O 1
ATOM 787 N N . GLU A 1 100 ? -11.440 -7.927 5.437 1.00 53.81 100 GLU A N 1
ATOM 788 C CA . GLU A 1 100 ? -11.747 -6.962 6.505 1.00 53.81 100 GLU A CA 1
ATOM 789 C C . GLU A 1 100 ? -13.251 -6.654 6.599 1.00 53.81 100 GLU A C 1
ATOM 791 O O . GLU A 1 100 ? -13.780 -6.469 7.697 1.00 53.81 100 GLU A O 1
ATOM 796 N N . ALA A 1 101 ? -13.961 -6.576 5.468 1.00 58.12 101 ALA A N 1
ATOM 797 C CA . ALA A 1 101 ? -15.412 -6.400 5.452 1.00 58.12 101 ALA A CA 1
ATOM 798 C C . ALA A 1 101 ? -16.132 -7.632 6.020 1.00 58.12 101 ALA A C 1
ATOM 800 O O . ALA A 1 101 ? -17.049 -7.479 6.825 1.00 58.12 101 ALA A O 1
ATOM 801 N N . MET A 1 102 ? -15.671 -8.837 5.675 1.00 56.16 102 MET A N 1
ATOM 802 C CA . MET A 1 102 ? -16.201 -10.094 6.199 1.00 56.16 102 MET A CA 1
ATOM 803 C C . MET A 1 102 ? -15.917 -10.231 7.702 1.00 56.16 102 MET A C 1
ATOM 805 O O . MET A 1 102 ? -16.807 -10.621 8.450 1.00 56.16 102 MET A O 1
ATOM 809 N N . TRP A 1 103 ? -14.734 -9.827 8.181 1.00 55.69 103 TRP A N 1
ATOM 810 C CA . TRP A 1 103 ? -14.411 -9.790 9.613 1.00 55.69 103 TRP A CA 1
ATOM 811 C C . TRP A 1 103 ? -15.234 -8.747 10.373 1.00 55.69 103 TRP A C 1
ATOM 813 O O . TRP A 1 103 ? -15.665 -9.030 11.486 1.00 55.69 103 TRP A O 1
ATOM 823 N N . ARG A 1 104 ? -15.542 -7.581 9.781 1.00 59.41 104 ARG A N 1
ATOM 824 C CA . ARG A 1 104 ? -16.466 -6.606 10.396 1.00 59.41 104 ARG A CA 1
ATOM 825 C C . ARG A 1 104 ? -17.919 -7.082 10.410 1.00 59.41 104 ARG A C 1
ATOM 827 O O . ARG A 1 104 ? -18.654 -6.750 11.340 1.00 59.41 104 ARG A O 1
ATOM 834 N N . GLU A 1 105 ? -18.367 -7.814 9.392 1.00 57.53 105 GLU A N 1
ATOM 835 C CA . GLU A 1 105 ? -19.709 -8.408 9.382 1.00 57.53 105 GLU A CA 1
ATOM 836 C C . GLU A 1 105 ? -19.820 -9.573 10.369 1.00 57.53 105 GLU A C 1
ATOM 838 O O . GLU A 1 105 ? -20.831 -9.669 11.066 1.00 57.53 105 GLU A O 1
ATOM 843 N N . ASP A 1 106 ? -18.772 -10.386 10.511 1.00 51.31 106 ASP A N 1
ATOM 844 C CA . ASP A 1 106 ? -18.728 -11.453 11.508 1.00 51.31 106 ASP A CA 1
ATOM 845 C C . ASP A 1 106 ? -18.591 -10.887 12.931 1.00 51.31 106 ASP A C 1
ATOM 847 O O . ASP A 1 106 ? -19.280 -11.353 13.828 1.00 51.31 106 ASP A O 1
ATOM 851 N N . GLU A 1 107 ? -17.858 -9.790 13.157 1.00 54.34 107 GLU A N 1
ATOM 852 C CA . GLU A 1 107 ? -17.895 -9.039 14.429 1.00 54.34 107 GLU A CA 1
ATOM 853 C C . GLU A 1 107 ? -19.276 -8.439 14.731 1.00 54.34 107 GLU A C 1
ATOM 855 O O . GLU A 1 107 ? -19.637 -8.261 15.893 1.00 54.34 107 GLU A O 1
ATOM 860 N N . LYS A 1 108 ? -20.083 -8.133 13.711 1.00 56.53 108 LYS A N 1
ATOM 861 C CA . LYS A 1 108 ? -21.458 -7.642 13.880 1.00 56.53 108 LYS A CA 1
ATOM 862 C C . LYS A 1 108 ? -22.465 -8.777 14.109 1.00 56.53 108 LYS A C 1
ATOM 864 O O . LYS A 1 108 ? -23.494 -8.542 14.739 1.00 56.53 108 LYS A O 1
ATOM 869 N N . ALA A 1 109 ? -22.183 -9.982 13.612 1.00 57.09 109 ALA A N 1
ATOM 870 C CA . ALA A 1 109 ? -23.020 -11.176 13.763 1.00 57.09 109 ALA A CA 1
ATOM 871 C C . ALA A 1 109 ? -22.685 -11.991 15.030 1.00 57.09 109 ALA A C 1
ATOM 873 O O . ALA A 1 109 ? -23.591 -12.432 15.735 1.00 57.09 109 ALA A O 1
ATOM 874 N N . ASN A 1 110 ? -21.396 -12.134 15.343 1.00 51.69 110 ASN A N 1
ATOM 875 C CA . ASN A 1 110 ? -20.837 -12.728 16.563 1.00 51.69 110 ASN A CA 1
ATOM 876 C C . ASN A 1 110 ? -20.537 -11.687 17.645 1.00 51.69 110 ASN A C 1
ATOM 878 O O . ASN A 1 110 ? -20.059 -12.048 18.723 1.00 51.69 110 ASN A O 1
ATOM 882 N N . GLY A 1 111 ? -20.836 -10.412 17.383 1.00 51.41 111 GLY A N 1
ATOM 883 C CA . GLY A 1 111 ? -20.938 -9.350 18.373 1.00 51.41 111 GLY A CA 1
ATOM 884 C C . GLY A 1 111 ? -22.062 -9.697 19.323 1.00 51.41 111 GLY A C 1
ATOM 885 O O . GLY A 1 111 ? -23.197 -9.255 19.166 1.00 51.41 111 GLY A O 1
ATOM 886 N N . VAL A 1 112 ? -21.731 -10.575 20.260 1.00 52.56 112 VAL A N 1
ATOM 887 C CA . VAL A 1 112 ? -22.517 -10.952 21.410 1.00 52.56 112 VAL A CA 1
ATOM 888 C C . VAL A 1 112 ? -23.181 -9.688 21.928 1.00 52.56 112 VAL A C 1
ATOM 890 O O . VAL A 1 112 ? -22.506 -8.793 22.432 1.00 52.56 112 VAL A O 1
ATOM 893 N N . ASP A 1 113 ? -24.494 -9.599 21.731 1.00 55.09 113 ASP A N 1
ATOM 894 C CA . ASP A 1 113 ? -25.295 -8.499 22.236 1.00 55.09 113 ASP A CA 1
ATOM 895 C C . ASP A 1 113 ? -25.115 -8.503 23.756 1.00 55.09 113 ASP A C 1
ATOM 897 O O . ASP A 1 113 ? -25.683 -9.331 24.474 1.00 55.09 113 ASP A O 1
ATOM 901 N N . ASP A 1 114 ? -24.221 -7.641 24.237 1.00 58.88 114 ASP A N 1
ATOM 902 C CA . ASP A 1 114 ? -23.761 -7.587 25.625 1.00 58.88 114 ASP A CA 1
ATOM 903 C C . ASP A 1 114 ? -24.965 -7.394 26.568 1.00 58.88 114 ASP A C 1
ATOM 905 O O . ASP A 1 114 ? -25.005 -7.870 27.705 1.00 58.88 114 ASP A O 1
ATOM 909 N N . VAL A 1 115 ? -26.029 -6.781 26.038 1.00 60.59 115 VAL A N 1
ATOM 910 C CA . VAL A 1 115 ? -27.341 -6.622 26.668 1.00 60.59 115 VAL A CA 1
ATOM 911 C C . VAL A 1 115 ? -28.057 -7.968 26.854 1.00 60.59 115 VAL A C 1
ATOM 913 O O . VAL A 1 115 ? -28.639 -8.220 27.914 1.00 60.59 115 VAL A O 1
ATOM 916 N N . GLY A 1 116 ? -27.998 -8.855 25.859 1.00 61.59 116 GLY A 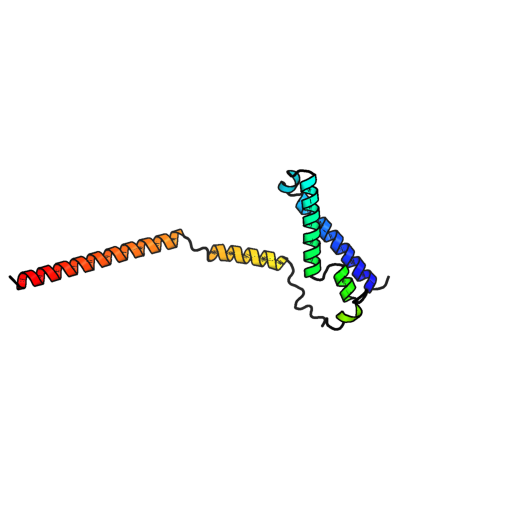N 1
ATOM 917 C CA . GLY A 1 116 ? -28.560 -10.205 25.895 1.00 61.59 116 GLY A CA 1
ATOM 918 C C . GLY A 1 116 ? -27.852 -11.111 26.902 1.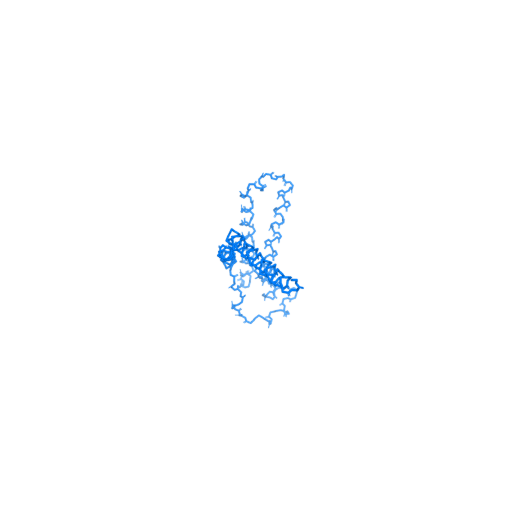00 61.59 116 GLY A C 1
ATOM 919 O O . GLY A 1 116 ? -28.519 -11.753 27.719 1.00 61.59 116 GLY A O 1
ATOM 920 N N . ILE A 1 117 ? -26.514 -11.105 26.932 1.00 65.50 117 ILE A N 1
ATOM 921 C CA . ILE A 1 117 ? -25.751 -11.882 27.925 1.00 65.50 117 ILE A CA 1
ATOM 922 C C . ILE A 1 117 ? -25.969 -11.352 29.338 1.00 65.50 117 ILE A C 1
ATOM 924 O O . ILE A 1 117 ? -26.198 -12.148 30.251 1.00 65.50 117 ILE A O 1
ATOM 928 N N . GLN A 1 118 ? -25.978 -10.034 29.543 1.00 67.44 118 GLN A N 1
ATOM 929 C CA . GLN A 1 118 ? -26.269 -9.468 30.862 1.00 67.44 118 GLN A CA 1
ATOM 930 C C . GLN A 1 118 ? -27.678 -9.826 31.346 1.00 67.44 118 GLN A C 1
ATOM 932 O O . GLN A 1 118 ? -27.880 -10.068 32.540 1.00 67.44 118 GLN A O 1
ATOM 937 N N . LYS A 1 119 ? -28.663 -9.899 30.442 1.00 73.25 119 LYS A N 1
ATOM 938 C CA . LYS A 1 119 ? -30.020 -10.337 30.785 1.00 73.25 119 LYS A CA 1
ATOM 939 C C . LYS A 1 119 ? -30.046 -11.808 31.209 1.00 73.25 119 LYS A C 1
ATOM 941 O O . LYS A 1 119 ? -30.597 -12.114 32.265 1.00 73.25 119 LYS A O 1
ATOM 946 N N . ILE A 1 120 ? -29.389 -12.688 30.453 1.00 74.69 120 ILE A N 1
ATOM 947 C CA . ILE A 1 120 ? -29.287 -14.122 30.772 1.00 74.69 120 ILE A CA 1
ATOM 948 C C . ILE A 1 120 ? -28.541 -14.338 32.099 1.00 74.69 120 ILE A C 1
ATOM 950 O O . ILE A 1 120 ? -28.979 -15.125 32.936 1.00 74.69 120 ILE A O 1
ATOM 954 N N . GLN A 1 121 ? -27.461 -13.592 32.353 1.00 72.38 121 GLN A N 1
ATOM 955 C CA . GLN A 1 121 ? -26.735 -13.642 33.625 1.00 72.38 121 GLN A CA 1
ATOM 956 C C . GLN A 1 121 ? -27.602 -13.179 34.803 1.00 72.38 121 GLN A C 1
ATOM 958 O O . GLN A 1 121 ? -27.607 -13.827 35.850 1.00 72.38 121 GLN A O 1
ATOM 963 N N . ARG A 1 122 ? -28.379 -12.097 34.648 1.00 73.06 122 ARG A N 1
ATOM 964 C CA . ARG A 1 122 ? -29.315 -11.640 35.692 1.00 73.06 122 ARG A CA 1
ATOM 965 C C . ARG A 1 122 ? -30.393 -12.678 35.989 1.00 73.06 122 ARG A C 1
ATOM 967 O O . ARG A 1 122 ? -30.693 -12.910 37.159 1.00 73.06 122 ARG A O 1
ATOM 974 N N . GLU A 1 123 ? -30.950 -13.315 34.964 1.00 78.44 123 GLU A N 1
ATOM 975 C CA . GLU A 1 123 ? -31.947 -14.378 35.130 1.00 78.44 123 GLU A CA 1
ATOM 976 C C . GLU A 1 123 ? -31.345 -15.615 35.817 1.00 78.44 123 GLU A C 1
ATOM 978 O O . GLU A 1 123 ? -31.941 -16.139 36.761 1.00 78.44 123 GLU A O 1
ATOM 983 N N . MET A 1 124 ? -30.123 -16.015 35.450 1.00 74.31 124 MET A N 1
ATOM 984 C CA . MET A 1 124 ? -29.405 -17.120 36.095 1.00 74.31 124 MET A CA 1
ATOM 985 C C . MET A 1 124 ? -29.111 -16.836 37.578 1.00 74.31 124 MET A C 1
ATOM 987 O O . MET A 1 124 ? -29.308 -17.708 38.428 1.00 74.31 124 MET A O 1
ATOM 991 N N . VAL A 1 125 ? -28.689 -15.612 37.914 1.00 78.50 125 VAL A N 1
ATOM 992 C CA . VAL A 1 125 ? -28.454 -15.188 39.307 1.00 78.50 125 VAL A CA 1
ATOM 993 C C . VAL A 1 125 ? -29.763 -15.141 40.098 1.00 78.50 125 VAL A C 1
ATOM 995 O O . VAL A 1 125 ? -29.815 -15.597 41.239 1.00 78.50 125 VAL A O 1
ATOM 998 N N . ALA A 1 126 ? -30.853 -14.645 39.510 1.00 78.69 126 ALA A N 1
ATOM 999 C CA . ALA A 1 126 ? -32.155 -14.650 40.173 1.00 78.69 126 ALA A CA 1
ATOM 1000 C C . ALA A 1 126 ? -32.643 -16.082 40.460 1.00 78.69 126 ALA A C 1
ATOM 1002 O O . ALA A 1 126 ? -33.178 -16.356 41.539 1.00 78.69 126 ALA A O 1
ATOM 1003 N N . GLN A 1 127 ? -32.418 -17.008 39.525 1.00 77.00 127 GLN A N 1
ATOM 1004 C CA . GLN A 1 127 ? -32.804 -18.406 39.676 1.00 77.00 127 GLN A CA 1
ATOM 1005 C C . GLN A 1 127 ? -31.954 -19.127 40.732 1.00 77.00 127 GLN A C 1
ATOM 1007 O O . GLN A 1 127 ? -32.514 -19.860 41.548 1.00 77.00 127 GLN A O 1
ATOM 1012 N N . SER A 1 128 ? -30.642 -18.874 40.790 1.00 73.94 128 SER A N 1
ATOM 1013 C CA . SER A 1 128 ? -29.764 -19.451 41.819 1.00 73.94 128 SER A CA 1
ATOM 1014 C C . SER A 1 128 ? -30.099 -18.942 43.225 1.00 73.94 128 SER A C 1
ATOM 1016 O O . SER A 1 128 ? -30.137 -19.720 44.174 1.00 73.94 128 SER A O 1
ATOM 1018 N N . VAL A 1 129 ? -30.450 -17.662 43.372 1.00 80.69 129 VAL A N 1
ATOM 1019 C CA . VAL A 1 129 ? -30.916 -17.102 44.653 1.00 80.69 129 VAL A CA 1
ATOM 1020 C C . VAL A 1 129 ? -32.270 -17.689 45.070 1.00 80.69 129 VAL A C 1
ATOM 1022 O O . VAL A 1 129 ? -32.541 -17.883 46.257 1.00 80.69 129 VAL A O 1
ATOM 1025 N N . ALA A 1 130 ? -33.152 -17.983 44.113 1.00 79.69 130 ALA A N 1
ATOM 1026 C CA . ALA A 1 130 ? -34.436 -18.609 44.407 1.00 79.69 130 ALA A CA 1
ATOM 1027 C C . ALA A 1 130 ? -34.282 -20.075 44.847 1.00 79.69 130 ALA A C 1
ATOM 1029 O O . ALA A 1 130 ? -35.014 -20.529 45.731 1.00 79.69 130 ALA A O 1
ATOM 1030 N N . THR A 1 131 ? -33.343 -20.821 44.258 1.00 75.19 131 THR A N 1
ATOM 1031 C CA . THR A 1 131 ? -33.087 -22.213 44.649 1.00 75.19 131 THR A CA 1
ATOM 1032 C C . THR A 1 131 ? -32.395 -22.307 46.004 1.00 75.19 131 THR A C 1
ATOM 1034 O O . THR A 1 131 ? -32.824 -23.124 46.817 1.00 75.19 131 THR A O 1
ATOM 1037 N N . THR A 1 132 ? -31.421 -21.443 46.311 1.00 76.50 132 THR A N 1
ATOM 1038 C CA . THR A 1 132 ? -30.764 -21.427 47.632 1.00 76.50 132 THR A CA 1
ATOM 1039 C C . THR A 1 132 ? -31.756 -21.131 48.753 1.00 76.50 132 THR A C 1
ATOM 1041 O O . THR A 1 132 ? -31.836 -21.897 49.709 1.00 76.50 132 THR A O 1
ATOM 1044 N N . LYS A 1 133 ? -32.629 -20.128 48.589 1.00 80.25 133 LYS A N 1
ATOM 1045 C CA . LYS A 1 133 ? -33.689 -19.829 49.572 1.00 80.25 133 LYS A CA 1
ATOM 1046 C C . LYS A 1 133 ? -34.633 -21.007 49.819 1.00 80.25 133 LYS A C 1
ATOM 1048 O O . LYS A 1 133 ? -35.043 -21.234 50.955 1.00 80.25 133 LYS A O 1
ATOM 1053 N N . LYS A 1 134 ? -34.995 -21.759 48.773 1.00 81.19 134 LYS A N 1
ATOM 1054 C CA . LYS A 1 134 ? -35.836 -22.960 48.916 1.00 81.19 134 LYS A CA 1
ATOM 1055 C C . LYS A 1 134 ? -35.107 -24.075 49.664 1.00 81.19 134 LYS A C 1
ATOM 1057 O O . LYS A 1 134 ? -35.722 -24.736 50.497 1.00 81.19 134 LYS A O 1
ATOM 1062 N N . VAL A 1 135 ? -33.817 -24.274 49.392 1.00 83.62 135 VAL A N 1
ATOM 1063 C CA . VAL A 1 135 ? -32.986 -25.257 50.102 1.00 83.62 135 VAL A CA 1
ATOM 1064 C C . VAL A 1 135 ? -32.847 -24.884 51.579 1.00 83.62 135 VAL A C 1
ATOM 1066 O O . VAL A 1 135 ? -33.059 -25.744 52.433 1.00 83.62 135 VAL A O 1
ATOM 1069 N N . ASP A 1 136 ? -32.611 -23.611 51.893 1.00 82.38 136 ASP A N 1
ATOM 1070 C CA . ASP A 1 136 ? -32.510 -23.125 53.274 1.00 82.38 136 ASP A CA 1
ATOM 1071 C C . ASP A 1 136 ? -33.831 -23.287 54.038 1.00 82.38 136 ASP A C 1
ATOM 1073 O O . ASP A 1 136 ? -33.846 -23.767 55.172 1.00 82.38 136 ASP A O 1
ATOM 1077 N N . GLN A 1 137 ? -34.966 -22.962 53.408 1.00 84.31 137 GLN A N 1
ATOM 1078 C CA . GLN A 1 137 ? -36.292 -23.181 53.997 1.00 84.31 137 GLN A CA 1
ATOM 1079 C C . GLN A 1 137 ? -36.581 -24.665 54.243 1.00 84.31 137 GLN A C 1
ATOM 1081 O O . GLN A 1 137 ? -37.123 -25.023 55.292 1.00 84.31 137 GLN A O 1
ATOM 1086 N N . LEU A 1 138 ? -36.205 -25.542 53.308 1.00 85.62 138 LEU A N 1
ATOM 1087 C CA . LEU A 1 138 ? -36.333 -26.987 53.488 1.00 85.62 138 LEU A CA 1
ATOM 1088 C C . LEU A 1 138 ? -35.446 -27.480 54.636 1.00 85.62 138 LEU A C 1
ATOM 1090 O O . LEU A 1 138 ? -35.938 -28.208 55.501 1.00 85.62 138 LEU A O 1
ATOM 1094 N N . GLY A 1 139 ? -34.190 -27.035 54.700 1.00 85.81 139 GLY A N 1
ATOM 1095 C CA . GLY A 1 139 ? -33.267 -27.339 55.794 1.00 85.81 139 GLY A CA 1
ATOM 1096 C C . GLY A 1 139 ? -33.815 -26.902 57.153 1.00 85.81 139 GLY A C 1
ATOM 1097 O O . GLY A 1 139 ? -33.848 -27.699 58.093 1.00 85.81 139 GLY A O 1
ATOM 1098 N N . PHE A 1 140 ? -34.343 -25.679 57.237 1.00 84.31 140 PHE A N 1
ATOM 1099 C CA . PHE A 1 140 ? -34.980 -25.158 58.444 1.00 84.31 140 PHE A CA 1
ATOM 1100 C C . PHE A 1 140 ? -36.224 -25.967 58.836 1.00 84.31 140 PHE A C 1
ATOM 1102 O O . PHE A 1 140 ? -36.382 -26.344 59.996 1.00 84.31 140 PHE A O 1
ATOM 1109 N N . SER A 1 141 ? -37.081 -26.319 57.873 1.00 84.25 141 SER A N 1
ATOM 1110 C CA . SER A 1 141 ? -38.279 -27.125 58.138 1.00 84.25 141 SER A CA 1
ATOM 1111 C C . SER A 1 141 ? -37.943 -28.528 58.661 1.00 84.25 141 SER A C 1
ATOM 1113 O O . SER A 1 141 ? -38.573 -29.007 59.606 1.00 84.25 141 SER A O 1
ATOM 1115 N N . LEU A 1 142 ? -36.910 -29.170 58.103 1.00 86.12 142 LEU A N 1
ATOM 1116 C CA . LEU A 1 142 ? -36.405 -30.469 58.550 1.00 86.12 142 LEU A CA 1
ATOM 1117 C C . LEU A 1 142 ? -35.807 -30.379 59.955 1.00 86.12 142 LEU A C 1
ATOM 1119 O O . LEU A 1 142 ? -36.055 -31.259 60.782 1.00 86.12 142 LEU A O 1
ATOM 1123 N N . TRP A 1 143 ? -35.065 -29.308 60.240 1.00 85.81 143 TRP A N 1
ATOM 1124 C CA . TRP A 1 143 ? -34.521 -29.030 61.565 1.00 85.81 143 TRP A CA 1
ATOM 1125 C C . TRP A 1 143 ? -35.634 -28.852 62.604 1.00 85.81 143 TRP A C 1
ATOM 1127 O O . TRP A 1 143 ? -35.633 -29.563 63.608 1.00 85.81 143 TRP A O 1
ATOM 1137 N N . CYS A 1 144 ? -36.645 -28.020 62.332 1.00 81.94 144 CYS A N 1
ATOM 1138 C CA . CYS A 1 144 ? -37.810 -27.865 63.210 1.00 81.94 144 CYS A CA 1
ATOM 1139 C C . CYS A 1 144 ? -38.544 -29.191 63.448 1.00 81.94 144 CYS A C 1
ATOM 1141 O O . CYS A 1 144 ? -38.996 -29.459 64.561 1.00 81.94 144 CYS A O 1
ATOM 1143 N N . ARG A 1 145 ? -38.666 -30.034 62.415 1.00 83.06 145 ARG A N 1
ATOM 1144 C CA . ARG A 1 145 ? -39.326 -31.341 62.522 1.00 83.06 145 ARG A CA 1
ATOM 1145 C C . ARG A 1 145 ? -38.538 -32.306 63.408 1.00 83.06 145 ARG A C 1
ATOM 1147 O O . ARG A 1 145 ? -39.150 -32.997 64.210 1.00 83.06 145 ARG A O 1
ATOM 1154 N N . LYS A 1 146 ? -37.204 -32.323 63.305 1.00 80.75 146 LYS A N 1
ATOM 1155 C CA . LYS A 1 146 ? -36.335 -33.111 64.198 1.00 80.75 146 LYS A CA 1
ATOM 1156 C C . LYS A 1 146 ? -36.382 -32.603 65.638 1.00 80.75 146 LYS A C 1
ATOM 1158 O O . LYS A 1 146 ? -36.491 -33.410 66.553 1.00 80.75 146 LYS A O 1
ATOM 1163 N N . TRP A 1 147 ? -36.359 -31.286 65.837 1.00 77.00 147 TRP A N 1
ATOM 1164 C CA . TRP A 1 147 ? -36.443 -30.683 67.170 1.00 77.00 147 TRP A CA 1
ATOM 1165 C C . TRP A 1 147 ? -37.749 -31.006 67.895 1.00 77.00 147 TRP A C 1
ATOM 1167 O O . TRP A 1 147 ? -37.720 -31.296 69.083 1.00 77.00 147 TRP A O 1
ATOM 1177 N N . ARG A 1 148 ? -38.877 -31.034 67.177 1.00 71.38 148 ARG A N 1
ATOM 1178 C CA . ARG A 1 148 ? -40.197 -31.382 67.733 1.00 71.38 148 ARG A CA 1
ATOM 1179 C C . ARG A 1 148 ? -40.398 -32.882 68.008 1.00 71.38 148 ARG A C 1
ATOM 1181 O O . ARG A 1 148 ? -41.433 -33.265 68.524 1.00 71.38 148 ARG A O 1
ATOM 1188 N N . VAL A 1 149 ? -39.479 -33.737 67.562 1.00 71.06 149 VAL A N 1
ATOM 1189 C CA . VAL A 1 149 ? -39.489 -35.182 67.863 1.00 71.06 149 VAL A CA 1
ATOM 1190 C C . VAL A 1 149 ? -38.548 -35.500 69.029 1.00 71.06 149 VAL A C 1
ATOM 1192 O O . VAL A 1 149 ? -38.719 -36.515 69.694 1.00 71.06 149 VAL A O 1
ATOM 1195 N N . ALA A 1 150 ? -37.551 -34.646 69.272 1.00 63.69 150 ALA A N 1
ATOM 1196 C CA . ALA A 1 150 ? -36.581 -34.798 70.354 1.00 63.69 150 ALA A CA 1
ATOM 1197 C C . ALA A 1 150 ? -37.068 -34.249 71.713 1.00 63.69 150 ALA A C 1
ATOM 1199 O O . ALA A 1 150 ? -36.491 -34.607 72.738 1.00 63.69 150 ALA A O 1
ATOM 1200 N N . TYR A 1 151 ? -38.104 -33.407 71.709 1.00 48.06 151 TYR A N 1
ATOM 1201 C CA . TYR A 1 151 ? -38.806 -32.851 72.872 1.00 48.06 151 TYR A CA 1
ATOM 1202 C C . TYR A 1 151 ? -40.301 -33.120 72.742 1.00 48.06 151 TYR A C 1
ATOM 1204 O O . TYR A 1 151 ? -40.948 -33.323 73.792 1.00 48.06 151 TYR A O 1
#

Secondary structure (DSSP, 8-state):
--HHHHHHHHHHHHHHHHHHHHHHHHHHSHHHHTS-HHHHHHHHHHHHHHHHHHHHHTT-SHHHHHHHTT-STTHHHHTTS----GGGS---THHHHHHHHHHHHHHHHSS--HHHHHHHHHHHHHHHHHHHHHHHHHHHHHHHHHHHHH-